Protein AF-A0A822D8J4-F1 (afdb_monomer_lite)

Radius of gyration: 21.82 Å; chains: 1; bounding box: 45×35×56 Å

Structure (mmCIF, N/CA/C/O backbone):
data_AF-A0A822D8J4-F1
#
_entry.id   AF-A0A822D8J4-F1
#
loop_
_atom_site.group_PDB
_atom_site.id
_atom_site.type_symbol
_atom_site.label_atom_id
_atom_site.label_alt_id
_atom_site.label_comp_id
_atom_site.label_asym_id
_atom_site.label_entity_id
_atom_site.label_seq_id
_atom_site.pdbx_PDB_ins_code
_atom_site.Cartn_x
_atom_site.Cartn_y
_atom_site.Cartn_z
_atom_site.occupancy
_atom_site.B_iso_or_equiv
_atom_site.auth_seq_id
_atom_site.auth_comp_id
_atom_site.auth_asym_id
_atom_site.auth_atom_id
_atom_site.pdbx_PDB_model_num
ATOM 1 N N . MET A 1 1 ? -27.072 25.859 26.718 1.00 53.56 1 MET A N 1
ATOM 2 C CA . MET A 1 1 ? -26.981 24.378 26.695 1.00 53.56 1 MET A CA 1
ATOM 3 C C . MET A 1 1 ? -25.612 23.891 26.177 1.00 53.56 1 MET A C 1
ATOM 5 O O . MET A 1 1 ? -25.561 22.956 25.401 1.00 53.56 1 MET A O 1
ATOM 9 N N . ALA A 1 2 ? -24.493 24.519 26.560 1.00 56.97 2 ALA A N 1
ATOM 10 C CA . ALA A 1 2 ? -23.139 24.095 26.133 1.00 56.97 2 ALA A CA 1
ATOM 11 C C . ALA A 1 2 ? -22.175 24.030 27.331 1.00 56.97 2 ALA A C 1
ATOM 13 O O . ALA A 1 2 ? -21.369 23.120 27.463 1.00 56.97 2 ALA A O 1
ATOM 14 N N . TYR A 1 3 ? -22.370 24.936 28.284 1.00 59.81 3 TYR A N 1
ATOM 15 C CA . TYR A 1 3 ? -21.674 24.990 29.570 1.00 59.81 3 TYR A CA 1
ATOM 16 C C . TYR A 1 3 ? -21.983 23.797 30.501 1.00 59.81 3 TYR A C 1
ATOM 18 O O . TYR A 1 3 ? -21.151 23.457 31.332 1.00 59.81 3 TYR A O 1
ATOM 26 N N .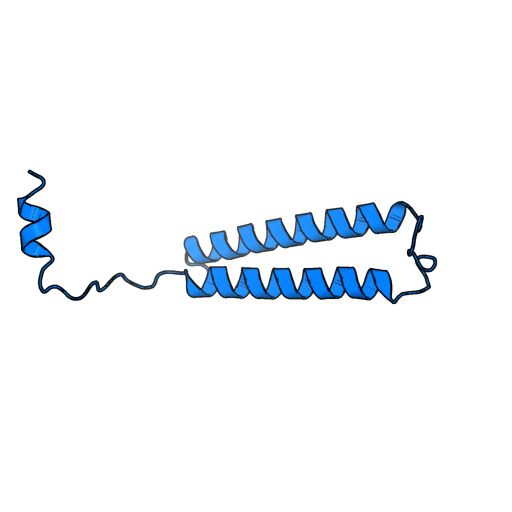 CYS A 1 4 ? -23.141 23.134 30.354 1.00 56.72 4 CYS A N 1
ATOM 27 C CA . CYS A 1 4 ? -23.511 21.976 31.186 1.00 56.72 4 CYS A CA 1
ATOM 28 C C . CYS A 1 4 ? -22.710 20.708 30.821 1.00 56.72 4 CYS A C 1
ATOM 30 O O . CYS A 1 4 ? -22.365 19.934 31.707 1.00 56.72 4 CYS A O 1
ATOM 32 N N . CYS A 1 5 ? -22.350 20.525 29.542 1.00 58.28 5 CYS A N 1
ATOM 33 C CA . CYS A 1 5 ? -21.503 19.401 29.120 1.00 58.28 5 CYS A CA 1
ATOM 34 C C . CYS A 1 5 ? -20.053 19.577 29.589 1.00 58.28 5 CYS A C 1
ATOM 36 O O . CYS A 1 5 ? -19.478 18.643 30.131 1.00 58.28 5 CYS A O 1
ATOM 38 N N . TYR A 1 6 ? -19.498 20.790 29.487 1.00 61.31 6 TYR A N 1
ATOM 39 C CA . TYR A 1 6 ? -18.112 21.062 29.896 1.00 61.31 6 TYR A CA 1
ATOM 40 C C . TYR A 1 6 ? -17.861 20.801 31.395 1.00 61.31 6 TYR A C 1
ATOM 42 O O . TYR A 1 6 ? -16.778 20.377 31.785 1.00 61.31 6 TYR A O 1
ATOM 50 N N . LEU A 1 7 ? -18.873 21.013 32.245 1.00 60.88 7 LEU A N 1
ATOM 51 C CA . LEU A 1 7 ? -18.787 20.758 33.688 1.00 60.88 7 LEU A CA 1
ATOM 52 C C . LEU A 1 7 ? -18.999 19.282 34.080 1.00 60.88 7 LEU A C 1
ATOM 54 O O . LEU A 1 7 ? -18.690 18.918 35.210 1.00 60.88 7 LEU A O 1
ATOM 58 N N . LEU A 1 8 ? -19.490 18.426 33.176 1.00 61.62 8 LEU A N 1
ATOM 59 C CA . LEU A 1 8 ? -19.634 16.977 33.402 1.00 61.62 8 LEU A CA 1
ATOM 60 C C . LEU A 1 8 ? -18.394 16.172 32.980 1.00 61.62 8 LEU A C 1
ATOM 62 O O . LEU A 1 8 ? -18.290 14.986 33.286 1.00 61.62 8 LEU A O 1
ATOM 66 N N . GLU A 1 9 ? -17.440 16.813 32.309 1.00 62.94 9 GLU A N 1
ATOM 67 C CA . GLU A 1 9 ? -16.295 16.150 31.675 1.00 62.94 9 GLU A CA 1
ATOM 68 C C . GLU A 1 9 ? -15.014 16.198 32.525 1.00 62.94 9 GLU A C 1
ATOM 70 O O . GLU A 1 9 ? -14.015 15.561 32.211 1.00 62.94 9 GLU A O 1
ATOM 75 N N . ILE A 1 10 ? -15.046 16.909 33.656 1.00 66.12 10 ILE A N 1
ATOM 76 C CA . ILE A 1 10 ? -13.862 17.216 34.476 1.00 66.12 10 ILE A CA 1
ATOM 77 C C . ILE A 1 10 ? -13.334 16.033 35.307 1.00 66.12 10 ILE A C 1
ATOM 79 O O . ILE A 1 10 ? -12.328 16.195 35.991 1.00 66.12 10 ILE A O 1
ATOM 83 N N . ASN A 1 11 ? -13.982 14.863 35.293 1.00 62.25 11 ASN A N 1
ATOM 84 C CA . ASN A 1 11 ? -13.522 13.659 36.011 1.00 62.25 11 ASN A CA 1
ATOM 85 C C . ASN A 1 11 ? -14.001 12.327 35.392 1.00 62.25 11 ASN A C 1
ATOM 87 O O . ASN A 1 11 ? -13.840 11.276 36.014 1.00 62.25 11 ASN A O 1
ATOM 91 N N . LEU A 1 12 ? -14.597 12.332 34.191 1.00 67.44 12 LEU A N 1
ATOM 92 C CA . LEU A 1 12 ? -15.037 11.086 33.560 1.00 67.44 12 LEU A CA 1
ATOM 93 C C . LEU A 1 12 ? -13.902 10.504 32.703 1.00 67.44 12 LEU A C 1
ATOM 95 O O . LEU A 1 12 ? -13.405 11.198 31.814 1.00 67.44 12 LEU A O 1
ATOM 99 N N . PRO A 1 13 ? -13.484 9.243 32.914 1.00 66.69 13 PRO A N 1
ATOM 100 C CA . PRO A 1 13 ? -12.560 8.600 31.993 1.00 66.69 13 PRO A CA 1
ATOM 101 C C . PRO A 1 13 ? -13.217 8.522 30.610 1.00 66.69 13 PRO A C 1
ATOM 103 O O . PRO A 1 13 ? -14.314 7.976 30.469 1.00 66.69 13 PRO A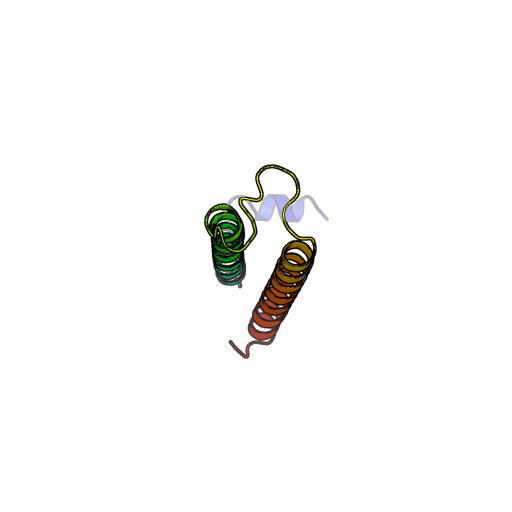 O 1
ATOM 106 N N . PHE A 1 14 ? -12.540 9.057 29.590 1.00 65.25 14 PHE A N 1
ATOM 107 C CA . PHE A 1 14 ? -12.955 9.015 28.186 1.00 65.25 14 PHE A CA 1
ATOM 108 C C . PHE A 1 14 ? -12.888 7.568 27.660 1.00 65.25 14 PHE A C 1
ATOM 110 O O . PHE A 1 14 ? -11.997 7.163 26.922 1.00 65.25 14 PHE A O 1
ATOM 117 N N . THR A 1 15 ? -13.837 6.732 28.073 1.00 55.56 15 THR A N 1
ATOM 118 C CA . THR A 1 15 ? -13.971 5.360 27.574 1.00 55.56 15 THR A CA 1
ATOM 119 C C . THR A 1 15 ? -14.697 5.408 26.239 1.00 55.56 15 THR A C 1
ATOM 121 O O . THR A 1 15 ? -15.901 5.185 26.141 1.00 55.56 15 THR A O 1
ATOM 124 N N . VAL A 1 16 ? -13.954 5.746 25.188 1.00 61.19 16 VAL A N 1
ATOM 125 C CA . VAL A 1 16 ? -14.417 5.550 23.817 1.00 61.19 16 VAL A CA 1
ATOM 126 C C . VAL A 1 16 ? -14.069 4.118 23.451 1.00 61.19 16 VAL A C 1
ATOM 128 O O . VAL A 1 16 ? -12.915 3.703 23.569 1.00 61.19 16 VAL A O 1
ATOM 131 N N . LYS A 1 17 ? -15.071 3.336 23.042 1.00 60.34 17 LYS A N 1
ATOM 132 C CA . LYS A 1 17 ? -14.838 1.990 22.517 1.00 60.34 17 LYS A CA 1
ATOM 133 C C . LYS A 1 17 ? -13.852 2.148 21.361 1.00 60.34 17 LYS A C 1
ATOM 135 O O . LYS A 1 17 ? -14.172 2.834 20.393 1.00 60.34 17 LYS A O 1
ATOM 140 N N . ALA A 1 18 ? -12.648 1.595 21.502 1.00 62.03 18 ALA A N 1
ATOM 141 C CA . ALA A 1 18 ? -11.618 1.622 20.471 1.00 62.03 18 ALA A CA 1
ATOM 142 C C . ALA A 1 18 ? -12.087 0.753 19.293 1.00 62.03 18 ALA A C 1
ATOM 144 O O . ALA A 1 18 ? -11.685 -0.395 19.151 1.00 62.03 18 ALA A O 1
ATOM 145 N N . GLY A 1 19 ? -13.041 1.264 18.518 1.00 68.81 19 GLY A N 1
ATOM 146 C CA . GLY A 1 19 ? -13.600 0.602 17.350 1.00 68.81 19 GLY A CA 1
ATOM 147 C C . GLY A 1 19 ? -12.680 0.815 16.162 1.00 68.81 19 GLY A C 1
ATOM 148 O O . GLY A 1 19 ? -12.289 1.953 15.913 1.00 68.81 19 GLY A O 1
ATOM 149 N N . ASP A 1 20 ? -12.317 -0.288 15.502 1.00 69.25 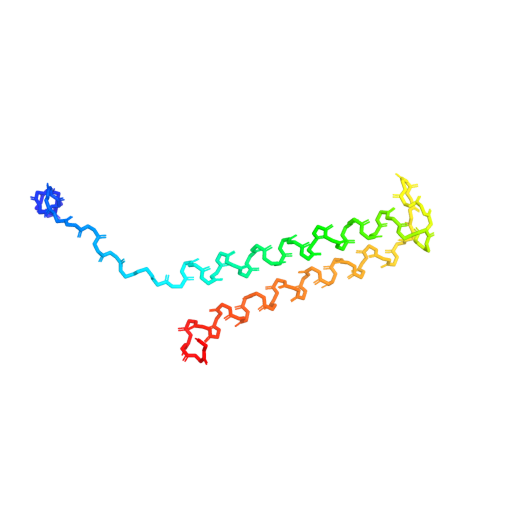20 ASP A N 1
ATOM 150 C CA . ASP A 1 20 ? -11.698 -0.470 14.172 1.00 69.25 20 ASP A CA 1
ATOM 151 C C . ASP A 1 20 ? -10.501 0.418 13.766 1.00 69.25 20 ASP A C 1
ATOM 153 O O . ASP A 1 20 ? -9.930 0.251 12.683 1.00 69.25 20 ASP A O 1
ATOM 157 N N . LEU A 1 21 ? -10.046 1.315 14.646 1.00 77.94 21 LEU A N 1
ATOM 158 C CA . LEU A 1 21 ? -8.948 2.250 14.424 1.00 77.94 21 LEU A CA 1
ATOM 159 C C . LEU A 1 21 ? -7.642 1.487 14.193 1.00 77.94 21 LEU A C 1
ATOM 161 O O . LEU A 1 21 ? -6.881 1.801 13.280 1.00 77.94 21 LEU A O 1
ATOM 165 N N . SER A 1 22 ? -7.412 0.446 14.999 1.00 81.50 22 SER A N 1
ATOM 166 C CA . SER A 1 22 ? -6.222 -0.397 14.892 1.00 81.50 22 SER A CA 1
ATOM 167 C C . SER A 1 22 ? -6.231 -1.231 13.610 1.00 81.50 22 SER A C 1
ATOM 169 O O . SER A 1 22 ? -5.206 -1.318 12.942 1.00 81.50 22 SER A O 1
ATOM 171 N N . PHE A 1 23 ? -7.383 -1.764 13.199 1.00 81.75 23 PHE A N 1
ATOM 172 C CA . PHE A 1 23 ? -7.479 -2.556 11.974 1.00 81.75 23 PHE A CA 1
ATOM 173 C C . PHE A 1 23 ? -7.178 -1.732 10.722 1.00 81.75 23 PHE A C 1
ATOM 175 O O . PHE A 1 23 ? -6.345 -2.115 9.897 1.00 81.75 23 PHE A O 1
ATOM 182 N N . SER A 1 24 ? -7.791 -0.552 10.617 1.00 84.75 24 SER A N 1
ATOM 183 C CA . SER A 1 24 ? -7.544 0.354 9.494 1.00 84.75 24 SER A CA 1
ATOM 184 C C . SER A 1 24 ? -6.086 0.823 9.452 1.00 84.75 24 SER A C 1
ATOM 186 O O . SER A 1 24 ? -5.502 0.898 8.371 1.00 84.75 24 SER A O 1
ATOM 188 N N . ALA A 1 25 ? -5.470 1.076 10.614 1.00 86.69 25 ALA A N 1
ATOM 189 C CA . ALA A 1 25 ? -4.055 1.433 10.707 1.00 86.69 25 ALA A CA 1
ATOM 190 C C . ALA A 1 25 ? -3.129 0.294 10.238 1.00 86.69 25 ALA A C 1
ATOM 192 O O . ALA A 1 25 ? -2.189 0.546 9.485 1.00 86.69 25 ALA A O 1
ATOM 193 N N . LEU A 1 26 ? -3.415 -0.958 10.616 1.00 89.19 26 LEU A N 1
ATOM 194 C CA . LEU A 1 26 ? -2.620 -2.122 10.211 1.00 89.19 26 LEU A CA 1
ATOM 195 C C . LEU A 1 26 ? -2.659 -2.349 8.696 1.00 89.19 26 LEU A C 1
ATOM 197 O O . LEU A 1 26 ? -1.608 -2.514 8.074 1.00 89.19 26 LEU A O 1
ATOM 201 N N . ILE A 1 27 ? -3.845 -2.313 8.078 1.00 87.38 27 ILE A N 1
ATOM 202 C CA . ILE A 1 27 ? -3.962 -2.511 6.625 1.00 87.38 27 ILE A CA 1
ATOM 203 C C . ILE A 1 27 ? -3.293 -1.364 5.869 1.00 87.38 27 ILE A C 1
ATOM 205 O O . ILE A 1 27 ? -2.601 -1.609 4.878 1.00 87.38 27 ILE A O 1
ATOM 209 N N . PHE A 1 28 ? -3.433 -0.125 6.351 1.00 85.75 28 PHE A N 1
ATOM 210 C CA . PHE A 1 28 ? -2.738 1.019 5.768 1.00 85.75 28 PHE A CA 1
ATOM 211 C C . PHE A 1 28 ? -1.213 0.838 5.809 1.00 85.75 28 PHE A C 1
ATOM 213 O O . PHE A 1 28 ? -0.540 1.039 4.796 1.00 85.75 28 PHE A O 1
ATOM 220 N N . SER A 1 29 ? -0.661 0.386 6.939 1.00 90.31 29 SER A N 1
ATOM 221 C CA . SER A 1 29 ? 0.774 0.110 7.061 1.00 90.31 29 SER A CA 1
ATOM 222 C C . SER A 1 29 ? 1.241 -1.013 6.130 1.00 90.31 29 SER A C 1
ATOM 224 O O . SER A 1 29 ? 2.264 -0.854 5.465 1.00 90.31 29 SER A O 1
ATOM 226 N N . ILE A 1 30 ? 0.495 -2.118 6.019 1.00 90.56 30 ILE A N 1
ATOM 227 C CA . ILE A 1 30 ? 0.829 -3.231 5.110 1.00 90.56 30 ILE A CA 1
ATOM 228 C C . ILE A 1 30 ? 0.800 -2.765 3.650 1.00 90.56 30 ILE A C 1
ATOM 230 O O . ILE A 1 30 ? 1.735 -3.029 2.894 1.00 90.56 30 ILE A O 1
ATOM 234 N N . CYS A 1 31 ? -0.239 -2.022 3.268 1.00 89.06 31 CYS A N 1
ATOM 235 C CA . CYS A 1 31 ? -0.374 -1.412 1.950 1.00 89.06 31 CYS A CA 1
ATOM 236 C C . CYS A 1 31 ? 0.831 -0.502 1.638 1.00 89.06 31 CYS A C 1
ATOM 238 O O . CYS A 1 31 ? 1.452 -0.631 0.584 1.00 89.06 31 CYS A O 1
ATOM 240 N N . GLY A 1 32 ? 1.247 0.337 2.593 1.00 88.44 32 GLY A N 1
ATOM 241 C CA . GLY A 1 32 ? 2.432 1.191 2.474 1.00 88.44 32 GLY A CA 1
ATOM 242 C C . GLY A 1 32 ? 3.746 0.417 2.311 1.00 88.44 32 GLY A C 1
ATOM 243 O O . GLY A 1 32 ? 4.571 0.780 1.470 1.00 88.44 32 GLY A O 1
ATOM 244 N N . ILE A 1 33 ? 3.934 -0.677 3.056 1.00 91.50 33 ILE A N 1
ATOM 245 C CA . ILE A 1 33 ? 5.117 -1.544 2.932 1.00 91.50 33 ILE A CA 1
ATOM 246 C C . ILE A 1 33 ? 5.153 -2.203 1.549 1.00 91.50 33 ILE A C 1
ATOM 248 O O . ILE A 1 33 ? 6.188 -2.168 0.883 1.00 91.50 33 ILE A O 1
ATOM 252 N N . LEU A 1 34 ? 4.024 -2.739 1.077 1.00 88.56 34 LEU A N 1
ATOM 253 C CA . LEU A 1 34 ? 3.911 -3.303 -0.271 1.00 88.56 34 LEU A CA 1
ATOM 254 C C . LEU A 1 34 ? 4.225 -2.251 -1.342 1.00 88.56 34 LEU A C 1
ATOM 256 O O . LEU A 1 34 ? 4.969 -2.539 -2.281 1.00 88.56 34 LEU A O 1
ATOM 260 N N . CYS A 1 35 ? 3.751 -1.014 -1.171 1.00 86.94 35 CYS A N 1
ATOM 261 C CA . CYS A 1 35 ? 4.096 0.099 -2.051 1.00 86.94 35 CYS A CA 1
ATOM 262 C C . CYS A 1 35 ? 5.600 0.374 -2.098 1.00 86.94 35 CYS A C 1
ATOM 264 O O . CYS A 1 35 ? 6.185 0.445 -3.182 1.00 86.94 35 CYS A O 1
ATOM 266 N N . MET A 1 36 ? 6.240 0.472 -0.935 1.00 87.38 36 MET A N 1
ATOM 267 C CA . MET A 1 36 ? 7.682 0.703 -0.831 1.00 87.38 36 MET A CA 1
ATOM 268 C C . MET A 1 36 ? 8.499 -0.435 -1.451 1.00 87.38 36 MET A C 1
ATOM 270 O O . MET A 1 36 ? 9.479 -0.175 -2.155 1.00 87.38 36 MET A O 1
ATOM 274 N N . ILE A 1 37 ? 8.077 -1.688 -1.254 1.00 88.75 37 ILE A N 1
ATOM 275 C CA . ILE A 1 37 ? 8.706 -2.867 -1.861 1.00 88.75 37 ILE A CA 1
ATOM 276 C C . ILE A 1 37 ? 8.583 -2.811 -3.384 1.00 88.75 37 ILE A C 1
ATOM 278 O O . ILE A 1 37 ? 9.588 -2.963 -4.071 1.00 88.75 37 ILE A O 1
ATOM 282 N N . VAL A 1 38 ? 7.394 -2.536 -3.929 1.00 83.56 38 VAL A N 1
ATOM 283 C CA . VAL A 1 38 ? 7.173 -2.455 -5.383 1.00 83.56 38 VAL A CA 1
ATOM 284 C C . VAL A 1 38 ? 7.995 -1.331 -6.015 1.00 83.56 38 VAL A C 1
ATOM 286 O O . VAL A 1 38 ? 8.603 -1.538 -7.066 1.00 83.56 38 VAL A O 1
ATOM 289 N N . LEU A 1 39 ? 8.079 -0.160 -5.374 1.00 81.88 39 LEU A N 1
ATOM 290 C CA . LEU A 1 39 ? 8.913 0.951 -5.848 1.00 81.88 39 LEU A CA 1
ATOM 291 C C . LEU A 1 39 ? 10.408 0.604 -5.811 1.00 81.88 39 LEU A C 1
ATOM 293 O O . LEU A 1 39 ? 11.134 0.899 -6.762 1.00 81.88 39 LEU A O 1
ATOM 297 N N . THR A 1 40 ? 10.864 -0.064 -4.749 1.00 82.44 40 THR A N 1
ATOM 298 C CA . THR A 1 40 ? 12.268 -0.475 -4.593 1.00 82.44 40 THR A CA 1
ATOM 299 C C . THR A 1 40 ? 12.638 -1.602 -5.559 1.00 82.44 40 THR A C 1
ATOM 301 O O . THR A 1 40 ? 13.698 -1.563 -6.180 1.00 82.44 40 THR A O 1
ATOM 304 N N . LEU A 1 41 ? 11.740 -2.565 -5.777 1.00 79.38 41 LEU A N 1
ATOM 305 C CA . LEU A 1 41 ? 11.881 -3.602 -6.798 1.00 79.38 41 LEU A CA 1
ATOM 306 C C . LEU A 1 41 ? 11.954 -2.987 -8.197 1.00 79.38 41 LEU A C 1
ATOM 308 O O . LEU A 1 41 ? 12.833 -3.359 -8.970 1.00 79.38 41 LEU A O 1
ATOM 312 N N . ARG A 1 42 ? 11.124 -1.981 -8.507 1.00 72.31 42 ARG A N 1
ATOM 313 C CA . ARG A 1 42 ? 11.228 -1.234 -9.775 1.00 72.31 42 ARG A CA 1
ATOM 314 C C . ARG A 1 42 ? 12.579 -0.549 -9.962 1.00 72.31 42 ARG A C 1
ATOM 316 O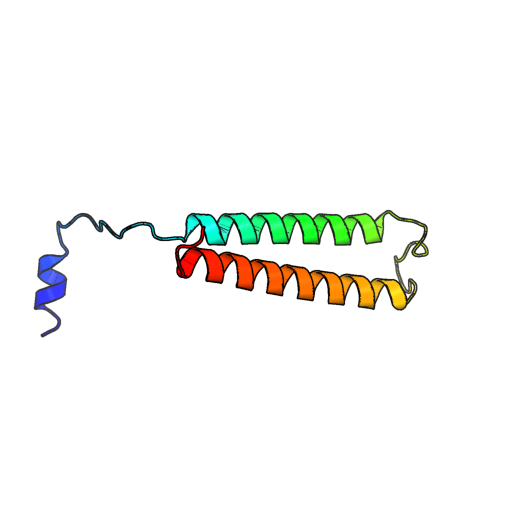 O . ARG A 1 42 ? 12.987 -0.348 -11.102 1.00 72.31 42 ARG A O 1
ATOM 323 N N . ARG A 1 43 ? 13.255 -0.189 -8.868 1.00 72.25 43 ARG A N 1
ATOM 324 C CA . ARG A 1 43 ? 14.591 0.418 -8.885 1.00 72.25 43 ARG A CA 1
ATOM 325 C C . ARG A 1 43 ? 15.707 -0.611 -9.099 1.00 72.25 43 ARG A C 1
ATOM 327 O O . ARG A 1 43 ? 16.683 -0.287 -9.763 1.00 72.25 43 ARG A O 1
ATOM 334 N N . PHE A 1 44 ? 15.571 -1.828 -8.569 1.00 66.50 44 PHE A N 1
ATOM 335 C CA . PHE A 1 44 ? 16.624 -2.856 -8.617 1.00 66.50 44 PHE A CA 1
ATOM 336 C C . PHE A 1 44 ? 16.502 -3.863 -9.770 1.00 66.50 44 PHE A C 1
ATOM 338 O O . PHE A 1 44 ? 17.513 -4.410 -10.211 1.00 66.50 44 PHE A O 1
ATOM 345 N N . LEU A 1 45 ? 15.298 -4.120 -10.290 1.00 62.69 45 LEU A N 1
ATOM 346 C CA . LEU A 1 45 ? 15.101 -5.039 -11.413 1.00 62.69 45 LEU A CA 1
ATOM 347 C C . LEU A 1 45 ? 15.604 -4.408 -12.722 1.00 62.69 45 LEU A C 1
ATOM 349 O O . LEU A 1 45 ? 14.889 -3.671 -13.402 1.00 62.69 45 LEU A O 1
ATOM 353 N N . GLY A 1 46 ? 16.835 -4.760 -13.111 1.00 55.97 46 GLY A N 1
ATOM 354 C CA . GLY A 1 46 ? 17.482 -4.348 -14.366 1.00 55.97 46 GLY A CA 1
ATOM 355 C C . GLY A 1 46 ? 16.711 -4.704 -15.647 1.00 55.97 46 GLY A C 1
ATOM 356 O O . GLY A 1 46 ? 16.978 -4.123 -16.694 1.00 55.97 46 GLY A O 1
ATOM 357 N N . VAL A 1 47 ? 15.699 -5.576 -15.555 1.00 55.72 47 VAL A N 1
ATOM 358 C CA . VAL A 1 47 ? 14.759 -5.921 -16.640 1.00 55.72 47 VAL A CA 1
ATOM 359 C C . VAL A 1 47 ? 13.908 -4.714 -17.074 1.00 55.72 47 VAL A C 1
ATOM 361 O O . VAL A 1 47 ? 13.481 -4.641 -18.221 1.00 55.72 47 VAL A O 1
ATOM 364 N N . PHE A 1 48 ? 13.726 -3.713 -16.201 1.00 53.00 48 PHE A N 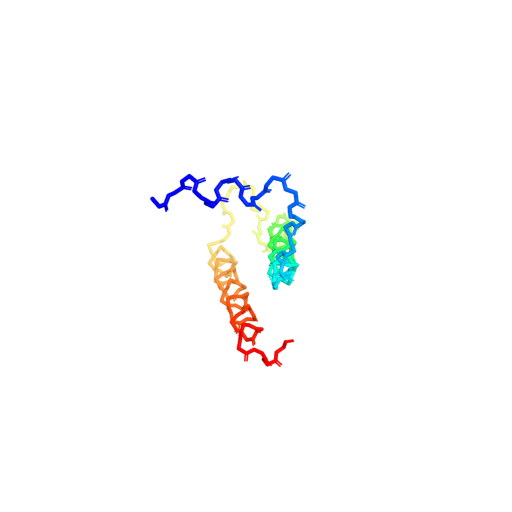1
ATOM 365 C CA . PHE A 1 48 ? 13.097 -2.427 -16.534 1.00 53.00 48 PHE A CA 1
ATOM 366 C C . PHE A 1 48 ? 14.095 -1.342 -16.974 1.00 53.00 48 PHE A C 1
ATOM 368 O O . PHE A 1 48 ? 13.776 -0.156 -16.955 1.00 53.00 48 PHE A O 1
ATOM 375 N N . GLY A 1 49 ? 15.296 -1.734 -17.408 1.00 53.19 49 GLY A N 1
ATOM 376 C CA . GLY A 1 49 ? 16.206 -0.859 -18.148 1.00 53.19 49 GLY A CA 1
ATOM 377 C C . GLY A 1 49 ? 17.016 0.123 -17.306 1.00 53.19 49 GLY A C 1
ATOM 378 O O . GLY A 1 49 ? 17.385 1.159 -17.840 1.00 53.19 49 GLY A O 1
ATOM 379 N N . LYS A 1 50 ? 17.292 -0.175 -16.021 1.00 55.50 50 LYS A N 1
ATOM 380 C CA . LYS A 1 50 ? 17.979 0.751 -15.090 1.00 55.50 50 LYS A CA 1
ATOM 381 C C . LYS A 1 50 ? 17.352 2.144 -15.178 1.00 55.50 50 LYS A C 1
ATOM 383 O O . LYS A 1 50 ? 17.934 3.084 -15.711 1.00 55.50 50 LYS A O 1
ATOM 388 N N . ALA A 1 51 ? 16.101 2.230 -14.727 1.00 60.31 51 ALA A N 1
ATOM 389 C CA . ALA A 1 51 ? 15.240 3.400 -14.855 1.00 60.31 51 ALA A CA 1
ATOM 390 C C . ALA A 1 51 ? 15.698 4.559 -13.952 1.00 60.31 51 ALA A C 1
ATOM 392 O O . ALA A 1 51 ? 15.012 4.947 -13.010 1.00 60.31 51 ALA A O 1
ATOM 393 N N . GLU A 1 52 ? 16.872 5.095 -14.251 1.00 60.28 52 GLU A N 1
ATOM 394 C CA . GLU A 1 52 ? 17.479 6.225 -13.566 1.00 60.28 52 GLU A CA 1
ATOM 395 C C . GLU A 1 52 ? 17.053 7.526 -14.250 1.00 60.28 52 GLU A C 1
ATOM 397 O O . GLU A 1 52 ? 16.864 8.506 -13.548 1.00 60.28 52 GLU A O 1
ATOM 402 N N . LEU A 1 53 ? 16.755 7.511 -15.564 1.00 53.91 53 LEU A N 1
ATOM 403 C CA . LEU A 1 53 ? 16.061 8.583 -16.298 1.00 53.91 53 LEU A CA 1
ATOM 404 C C . LEU A 1 53 ? 15.543 8.041 -17.664 1.00 53.91 53 LEU A C 1
ATOM 406 O O . LEU A 1 53 ? 16.280 8.016 -18.642 1.00 53.91 53 LEU A O 1
ATOM 410 N N . GLY A 1 54 ? 14.287 7.565 -17.746 1.00 58.34 54 GLY A N 1
ATOM 411 C CA . GLY A 1 54 ? 13.649 7.169 -19.029 1.00 58.34 54 GLY A CA 1
ATOM 412 C C . GLY A 1 54 ? 13.356 5.676 -19.259 1.00 58.34 54 GLY A C 1
ATOM 413 O O . GLY A 1 54 ? 13.276 5.239 -20.404 1.00 58.34 54 GLY A O 1
ATOM 414 N N . GLY A 1 55 ? 13.186 4.880 -18.198 1.00 60.03 55 GLY A N 1
ATOM 415 C CA . GLY A 1 55 ? 12.775 3.474 -18.326 1.00 60.03 55 GLY A CA 1
ATOM 416 C C . GLY A 1 55 ? 11.411 3.287 -19.028 1.00 60.03 55 GLY A C 1
ATOM 417 O O . GLY A 1 55 ? 10.613 4.227 -19.087 1.00 60.03 55 GLY A O 1
ATOM 418 N N . PRO A 1 56 ? 11.117 2.076 -19.536 1.00 65.12 56 PRO A N 1
ATOM 419 C CA . PRO A 1 56 ? 9.968 1.773 -20.389 1.00 65.12 56 PRO A CA 1
ATOM 420 C C . PRO A 1 56 ? 8.640 2.253 -19.783 1.00 65.12 56 PRO A C 1
ATOM 422 O O . PRO A 1 56 ? 8.424 2.202 -18.575 1.00 65.12 56 PRO A O 1
ATOM 425 N N . THR A 1 57 ? 7.719 2.720 -20.623 1.00 67.19 57 THR A N 1
ATOM 426 C CA . THR A 1 57 ? 6.441 3.325 -20.200 1.00 67.19 57 THR A CA 1
ATOM 427 C C . THR A 1 57 ? 5.477 2.311 -19.583 1.00 67.19 57 THR A C 1
ATOM 429 O O . THR A 1 57 ? 4.705 2.644 -18.690 1.00 67.19 57 THR A O 1
ATOM 432 N N . ILE A 1 58 ? 5.553 1.053 -20.011 1.00 67.69 58 ILE A N 1
ATOM 433 C CA . ILE A 1 58 ? 4.661 -0.042 -19.605 1.00 67.69 58 ILE A CA 1
ATOM 434 C C . ILE A 1 58 ? 4.693 -0.338 -18.083 1.00 67.69 58 ILE A C 1
ATOM 436 O O . ILE A 1 58 ? 3.624 -0.318 -17.468 1.00 67.69 58 ILE A O 1
ATOM 440 N N . PRO A 1 59 ? 5.850 -0.531 -17.408 1.00 73.19 59 PRO A N 1
ATOM 441 C CA . PRO A 1 59 ? 5.892 -0.725 -15.947 1.00 73.19 59 PRO A CA 1
ATOM 442 C C . PRO A 1 59 ? 5.277 0.408 -15.146 1.00 73.19 59 PRO A C 1
ATOM 444 O O . PRO A 1 59 ? 4.780 0.185 -14.044 1.00 73.19 59 PRO A O 1
ATOM 447 N N . LYS A 1 60 ? 5.347 1.640 -15.662 1.00 72.81 60 LYS A N 1
ATOM 448 C CA . LYS A 1 60 ? 4.796 2.802 -14.970 1.00 72.81 60 LYS A CA 1
ATOM 449 C C . LYS A 1 60 ? 3.285 2.653 -14.815 1.00 72.81 60 LYS A C 1
ATOM 451 O O . LYS A 1 60 ? 2.776 2.870 -13.718 1.00 72.81 60 LYS A O 1
ATOM 456 N N . TYR A 1 61 ? 2.598 2.245 -15.881 1.00 78.56 61 TYR A N 1
ATOM 457 C CA . TYR A 1 61 ? 1.153 2.028 -15.861 1.00 78.56 61 TYR A CA 1
ATOM 458 C C . TYR A 1 61 ? 0.766 0.813 -15.019 1.00 78.56 61 TYR A C 1
ATOM 460 O O . TYR A 1 61 ? -0.159 0.913 -14.220 1.00 78.56 61 TYR A O 1
ATOM 468 N N . ILE A 1 62 ? 1.514 -0.292 -15.111 1.00 82.25 62 ILE A N 1
ATOM 469 C CA . ILE A 1 62 ? 1.242 -1.501 -14.317 1.00 82.25 62 ILE A CA 1
ATOM 470 C C . ILE A 1 62 ? 1.344 -1.210 -12.815 1.00 82.25 62 ILE A C 1
ATOM 472 O O . ILE A 1 62 ? 0.433 -1.557 -12.069 1.00 82.25 62 ILE A O 1
ATOM 476 N N . CYS A 1 63 ? 2.395 -0.520 -12.359 1.00 82.31 63 CYS A N 1
ATOM 477 C CA . CYS A 1 63 ? 2.511 -0.147 -10.946 1.00 82.31 63 CYS A CA 1
ATOM 478 C C . CYS A 1 63 ? 1.407 0.821 -10.505 1.00 82.31 63 CYS A C 1
ATOM 480 O O . CYS A 1 63 ? 0.900 0.692 -9.396 1.00 82.31 63 CYS A O 1
ATOM 482 N N . SER A 1 64 ? 1.010 1.765 -11.364 1.00 83.25 64 SER A N 1
ATOM 483 C CA . SER A 1 64 ? -0.098 2.677 -11.059 1.00 83.25 64 SER A CA 1
ATOM 484 C C . SER A 1 64 ? -1.415 1.920 -10.878 1.00 83.25 64 SER A C 1
ATOM 486 O O . SER A 1 64 ? -2.146 2.185 -9.930 1.00 83.25 64 SER A O 1
ATOM 488 N N . ILE A 1 65 ? -1.707 0.964 -11.763 1.00 87.75 65 ILE A N 1
ATOM 489 C CA . ILE A 1 65 ? -2.901 0.115 -11.681 1.00 87.75 65 ILE A CA 1
ATOM 490 C C . ILE A 1 65 ? -2.833 -0.781 -10.441 1.00 87.75 65 ILE A C 1
ATOM 492 O O . ILE A 1 65 ? -3.821 -0.907 -9.725 1.00 87.75 65 ILE A O 1
ATOM 496 N N . PHE A 1 66 ? -1.664 -1.343 -10.133 1.00 86.94 66 PHE A N 1
ATOM 497 C CA . PHE A 1 66 ? -1.458 -2.144 -8.929 1.00 86.94 66 PHE A CA 1
ATOM 498 C C . PHE A 1 66 ? -1.740 -1.348 -7.646 1.00 86.94 66 PHE A C 1
ATOM 500 O O . PHE A 1 66 ? -2.439 -1.845 -6.768 1.00 86.94 66 PHE A O 1
ATOM 507 N N . PHE A 1 67 ? -1.277 -0.097 -7.548 1.00 86.12 67 PHE A N 1
ATOM 508 C CA . PHE A 1 67 ? -1.582 0.758 -6.396 1.00 86.12 67 PHE A CA 1
ATOM 509 C C . PHE A 1 67 ? -3.065 1.111 -6.287 1.00 86.12 67 PHE A C 1
ATOM 511 O O . PHE A 1 67 ? -3.597 1.141 -5.179 1.00 86.12 67 PHE A O 1
ATOM 518 N N . LEU A 1 68 ? -3.753 1.308 -7.414 1.00 88.50 68 LEU A N 1
ATOM 519 C CA . LEU A 1 68 ? -5.203 1.507 -7.419 1.00 88.50 68 LEU A CA 1
ATOM 520 C C . LEU A 1 68 ? -5.951 0.260 -6.925 1.00 88.50 68 LEU A C 1
ATOM 522 O O . LEU A 1 68 ? -6.865 0.382 -6.115 1.00 88.50 68 LEU A O 1
ATOM 526 N N . ILE A 1 69 ? -5.538 -0.938 -7.350 1.00 89.25 69 ILE A N 1
ATOM 527 C CA . ILE A 1 69 ? -6.120 -2.205 -6.877 1.00 89.25 69 ILE A CA 1
ATOM 528 C C . ILE A 1 69 ? -5.883 -2.381 -5.374 1.00 89.25 69 ILE A C 1
ATOM 530 O O . ILE A 1 69 ? -6.805 -2.740 -4.646 1.00 89.25 69 ILE A O 1
ATOM 534 N N . LEU A 1 70 ? -4.671 -2.091 -4.897 1.00 86.31 70 LEU A N 1
ATOM 535 C CA . LEU A 1 70 ? -4.310 -2.194 -3.483 1.00 86.31 70 LEU A CA 1
ATOM 536 C C . LEU A 1 70 ? -5.144 -1.239 -2.609 1.00 86.31 70 LEU A C 1
ATOM 538 O O . LEU A 1 70 ? -5.572 -1.603 -1.514 1.00 86.31 70 LEU A O 1
ATOM 542 N N . TRP A 1 71 ? -5.438 -0.042 -3.119 1.00 86.12 71 TRP A N 1
ATOM 543 C CA . TRP A 1 71 ? -6.329 0.918 -2.470 1.00 86.12 71 TRP A CA 1
ATOM 544 C C . TRP A 1 71 ? -7.784 0.431 -2.410 1.00 86.12 71 TRP A C 1
ATOM 546 O O . TRP A 1 71 ? -8.406 0.497 -1.350 1.00 86.12 71 TRP A O 1
ATOM 556 N N . ILE A 1 72 ? -8.317 -0.120 -3.507 1.00 88.31 72 ILE A N 1
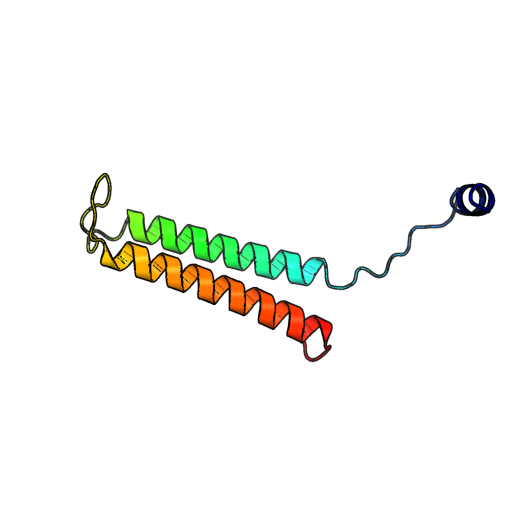ATOM 557 C CA . ILE A 1 72 ? -9.673 -0.696 -3.522 1.00 88.31 72 ILE A CA 1
ATOM 558 C C . ILE A 1 72 ? -9.768 -1.902 -2.579 1.00 88.31 72 ILE A C 1
ATOM 560 O O . ILE A 1 72 ? -10.773 -2.062 -1.885 1.00 88.31 72 ILE A O 1
ATOM 564 N N . ALA A 1 73 ? -8.725 -2.731 -2.510 1.00 87.38 73 ALA A N 1
ATOM 565 C CA . ALA A 1 73 ? -8.661 -3.851 -1.578 1.00 87.38 73 ALA A CA 1
ATOM 566 C C . ALA A 1 73 ? -8.706 -3.372 -0.118 1.00 87.38 73 ALA A C 1
ATOM 568 O O . ALA A 1 73 ? -9.503 -3.895 0.656 1.00 87.38 73 ALA A O 1
ATOM 569 N N . TYR A 1 74 ? -7.938 -2.335 0.244 1.00 86.50 74 TYR A N 1
ATOM 570 C CA . TYR A 1 74 ? -8.039 -1.688 1.560 1.00 86.50 74 TYR A CA 1
ATOM 571 C C . TYR A 1 74 ? -9.467 -1.209 1.845 1.00 86.50 74 TYR A C 1
ATOM 573 O O . TYR A 1 74 ? -10.034 -1.561 2.876 1.00 86.50 74 TYR A O 1
ATOM 581 N N . LEU A 1 75 ? -10.074 -0.474 0.908 1.00 86.44 75 LEU A N 1
ATOM 582 C CA . LEU A 1 75 ? -11.420 0.072 1.076 1.00 86.44 75 LEU A CA 1
ATOM 583 C C . LEU A 1 75 ? -12.465 -1.036 1.287 1.00 86.44 75 LEU A C 1
ATOM 585 O O . LEU A 1 75 ? -13.362 -0.904 2.119 1.00 86.44 75 LEU A O 1
ATOM 589 N N . THR A 1 76 ? -12.325 -2.144 0.557 1.00 87.12 76 THR A N 1
ATOM 590 C CA . THR A 1 76 ? -13.226 -3.300 0.633 1.00 87.12 76 THR A CA 1
ATOM 591 C C . THR A 1 76 ? -13.055 -4.045 1.954 1.00 87.12 76 THR A C 1
ATOM 593 O O . THR A 1 76 ? -14.050 -4.361 2.595 1.00 87.12 76 THR A O 1
ATOM 596 N N . LEU A 1 77 ? -11.816 -4.277 2.398 1.00 84.69 77 LEU A N 1
ATOM 597 C CA . LEU A 1 77 ? -11.522 -4.931 3.678 1.00 84.69 77 LEU A CA 1
ATOM 598 C C . LEU A 1 77 ? -12.000 -4.089 4.868 1.00 84.69 77 LEU A C 1
ATOM 600 O O . LEU A 1 77 ? -12.648 -4.619 5.766 1.00 84.69 77 LEU A O 1
ATOM 604 N N . SER A 1 78 ? -11.756 -2.776 4.846 1.00 84.75 78 SER A N 1
ATOM 605 C CA . SER A 1 78 ? -12.269 -1.851 5.863 1.00 84.75 78 SER A CA 1
ATOM 606 C C . SER A 1 78 ? -13.796 -1.801 5.880 1.00 84.75 78 SER A C 1
ATOM 608 O O . SER A 1 78 ? -14.392 -1.770 6.953 1.00 84.75 78 SER A O 1
ATOM 610 N N . SER A 1 79 ? -14.442 -1.842 4.711 1.00 85.75 79 SER A N 1
ATOM 611 C CA . SER A 1 79 ? -15.905 -1.903 4.634 1.00 85.75 79 SER A CA 1
ATOM 612 C C . SER A 1 79 ? -16.434 -3.225 5.190 1.00 85.75 79 SER A C 1
ATOM 614 O O . SER A 1 79 ? -17.386 -3.227 5.959 1.00 85.75 79 SER A O 1
ATOM 616 N N . LEU A 1 80 ? -15.805 -4.350 4.841 1.00 85.75 80 LEU A N 1
ATOM 617 C CA . LEU A 1 80 ? -16.225 -5.682 5.273 1.00 85.75 80 LEU A CA 1
ATOM 618 C C . LEU A 1 80 ? -16.147 -5.847 6.799 1.00 85.75 80 LEU A C 1
ATOM 620 O O . LEU A 1 80 ? -17.068 -6.413 7.389 1.00 85.75 80 LEU A O 1
ATOM 624 N N . GLN A 1 81 ? -15.111 -5.279 7.425 1.00 83.94 81 GLN A N 1
ATOM 625 C CA . GLN A 1 81 ? -15.022 -5.174 8.881 1.00 83.94 81 GLN A CA 1
ATOM 626 C C . GLN A 1 81 ? -16.120 -4.281 9.469 1.00 83.94 81 GLN A C 1
ATOM 628 O O . GLN A 1 81 ? -16.774 -4.657 10.435 1.00 83.94 81 GLN A O 1
ATOM 633 N N . ALA A 1 82 ? -16.389 -3.121 8.862 1.00 82.19 82 ALA A N 1
ATOM 634 C CA . ALA A 1 82 ? -17.442 -2.222 9.338 1.00 82.19 82 ALA A CA 1
ATOM 635 C C . ALA A 1 82 ? -18.850 -2.855 9.278 1.00 82.19 82 ALA A C 1
ATOM 637 O O . ALA A 1 82 ? -19.710 -2.526 10.094 1.00 82.19 82 ALA A O 1
ATOM 638 N N . TYR A 1 83 ? -19.087 -3.780 8.340 1.00 83.56 83 TYR A N 1
ATOM 639 C CA . TYR A 1 83 ? -20.317 -4.578 8.265 1.00 83.56 83 TYR A CA 1
ATOM 640 C C . TYR A 1 83 ? -20.324 -5.801 9.206 1.00 83.56 83 TYR A C 1
ATOM 642 O O . TYR A 1 83 ? -21.345 -6.483 9.293 1.00 83.56 83 TYR A O 1
ATOM 650 N N . GLY A 1 84 ? -19.226 -6.075 9.919 1.00 77.38 84 GLY A N 1
ATOM 651 C CA . GLY A 1 84 ? -19.122 -7.150 10.910 1.00 77.38 84 GLY A CA 1
ATOM 652 C C . GLY A 1 84 ? -18.956 -8.552 10.322 1.00 77.38 84 GLY A C 1
ATOM 653 O O . GLY A 1 84 ? -19.287 -9.534 10.985 1.00 77.38 84 GLY A O 1
ATOM 654 N N . TYR A 1 85 ? -18.488 -8.664 9.077 1.00 71.62 85 TYR A N 1
ATOM 655 C CA . TYR A 1 85 ? -18.158 -9.961 8.474 1.00 71.62 85 TYR A CA 1
ATOM 656 C C . TYR A 1 85 ? -16.749 -10.449 8.860 1.00 71.62 85 TYR A C 1
ATOM 658 O O . TYR A 1 85 ? -16.501 -11.654 8.821 1.00 71.62 85 TYR A O 1
ATOM 666 N N . ILE A 1 86 ? -15.852 -9.519 9.214 1.00 60.88 86 ILE A N 1
ATOM 667 C CA . ILE A 1 86 ? -14.501 -9.703 9.778 1.00 60.88 86 ILE A CA 1
ATOM 668 C C . ILE A 1 86 ? -14.429 -8.882 11.069 1.00 60.88 86 ILE A C 1
ATOM 670 O O . ILE A 1 86 ? -13.795 -9.366 12.030 1.00 60.88 86 ILE A O 1
#

pLDDT: mean 74.42, std 12.45, range [53.0, 91.5]

Secondary structure (DSSP, 8-state):
--HHHHTTSSS--------SHHHHHHHHHHHHHHHHHHHHHHHH-GGG---SS---HHHHHHHHHHHHHHHHHHHHHHHHHHTT--

Sequence (86 aa):
MAYCCYLLEINLPFTVKAGDLSFSALIFSICGILCMIVLTLRRFLGVFGKAELGGPTIPKYICSIFFLILWIAYLTLSSLQAYGYI

Foldseek 3Di:
DPVVVVVVPPDDPPPDPPPCPVVLVVLVVVLVVVLVVLVVCCCPPCVQPNPPDDTDPVSVVVSVVVNVVSVVVSVVVSVCVVVVVD